Protein AF-A0AA88R8J6-F1 (afdb_monomer_lite)

InterPro domains:
  IPR000184 Bacterial surface antigen (D15) [PF01103] (9-123)
  IPR039910 Surface antigen D15-like [PTHR12815] (1-122)

Radius of gyration: 19.32 Å; chains: 1; bounding box: 48×26×54 Å

pLDDT: mean 74.31, std 16.6, range [33.78, 93.19]

Sequence (141 aa):
MAFLHANITRDNTKFLNGALVGERDVFQVDQGLGIGTKFSFFNRHQRAITRFIPLLQVEEGAGKAAPPVLVLHGNYGGCVGDLPGYEAFTLGGPCSVRGYNMGEIGAARNKLELAAEIRVPVKSAFVSSKDYYISRGKSSF

Structure (mmCIF, N/CA/C/O backbone):
data_AF-A0AA88R8J6-F1
#
_entry.id   AF-A0AA88R8J6-F1
#
loop_
_atom_site.group_PDB
_atom_site.id
_atom_site.type_symbol
_atom_site.label_atom_id
_atom_site.label_alt_id
_atom_site.label_comp_id
_atom_site.label_asym_id
_atom_site.label_entity_id
_atom_site.label_seq_id
_atom_site.pdbx_PDB_ins_code
_atom_site.Cartn_x
_atom_site.Cartn_y
_atom_site.Cartn_z
_atom_site.occupancy
_atom_site.B_iso_or_equiv
_atom_site.auth_seq_id
_atom_site.auth_comp_id
_atom_site.auth_asym_id
_atom_site.auth_atom_id
_atom_site.pdbx_PDB_model_num
ATOM 1 N N . MET A 1 1 ? 26.266 -0.434 -12.721 1.00 61.16 1 MET A N 1
ATOM 2 C CA . MET A 1 1 ? 24.943 0.141 -12.411 1.00 61.16 1 MET A CA 1
ATOM 3 C C . MET A 1 1 ? 24.997 0.734 -11.015 1.00 61.16 1 MET A C 1
ATOM 5 O O . MET A 1 1 ? 25.325 0.006 -10.090 1.00 61.16 1 MET A O 1
ATOM 9 N N . ALA A 1 2 ? 24.774 2.041 -10.879 1.00 69.06 2 ALA A N 1
ATOM 10 C CA . ALA A 1 2 ? 24.648 2.698 -9.578 1.00 69.06 2 ALA A CA 1
ATOM 11 C C . ALA A 1 2 ? 23.158 2.910 -9.285 1.00 69.06 2 ALA A C 1
ATOM 13 O O . ALA A 1 2 ? 22.422 3.357 -10.171 1.00 69.06 2 ALA A O 1
ATOM 14 N N . PHE A 1 3 ? 22.732 2.563 -8.074 1.00 75.06 3 PHE A N 1
ATOM 15 C CA . PHE A 1 3 ? 21.361 2.721 -7.600 1.00 75.06 3 PHE A CA 1
ATOM 16 C C . PHE A 1 3 ? 21.361 3.626 -6.369 1.00 75.06 3 PHE A C 1
ATOM 18 O O . PHE A 1 3 ? 22.241 3.524 -5.516 1.00 75.06 3 PHE A O 1
ATOM 25 N N . LEU A 1 4 ? 20.381 4.518 -6.290 1.00 84.62 4 LEU A N 1
ATOM 26 C CA . LEU A 1 4 ? 20.079 5.285 -5.090 1.00 84.62 4 LEU A CA 1
ATOM 27 C C . LEU A 1 4 ? 18.725 4.827 -4.569 1.00 84.62 4 LEU A C 1
ATOM 29 O O . LEU A 1 4 ? 17.750 4.827 -5.313 1.00 84.62 4 LEU A O 1
ATOM 33 N N . HIS A 1 5 ? 18.685 4.454 -3.296 1.00 88.19 5 HIS A N 1
ATOM 34 C CA . HIS A 1 5 ? 17.465 4.094 -2.584 1.00 88.19 5 HIS A CA 1
ATOM 35 C C . HIS A 1 5 ? 17.272 5.071 -1.429 1.00 88.19 5 HIS A C 1
ATOM 37 O O . HIS A 1 5 ? 18.180 5.262 -0.617 1.00 88.19 5 HIS A O 1
ATOM 43 N N . ALA A 1 6 ? 16.090 5.670 -1.337 1.00 90.00 6 ALA A N 1
ATOM 44 C CA . ALA A 1 6 ? 15.694 6.516 -0.224 1.00 90.00 6 ALA A CA 1
ATOM 45 C C . ALA A 1 6 ? 14.312 6.096 0.280 1.00 90.00 6 ALA A C 1
ATOM 47 O O . ALA A 1 6 ? 13.372 5.951 -0.499 1.00 90.00 6 ALA A O 1
ATOM 48 N N . ASN A 1 7 ? 14.178 5.943 1.596 1.00 92.81 7 ASN A N 1
ATOM 49 C CA . ASN A 1 7 ? 12.918 5.621 2.256 1.00 92.81 7 ASN A CA 1
ATOM 50 C C . ASN A 1 7 ? 12.696 6.591 3.416 1.00 92.81 7 ASN A C 1
ATOM 52 O O . ASN A 1 7 ? 13.553 6.746 4.284 1.00 92.81 7 ASN A O 1
ATOM 56 N N . ILE A 1 8 ? 11.537 7.238 3.417 1.00 92.25 8 ILE A N 1
ATOM 57 C CA . ILE A 1 8 ? 11.070 8.112 4.482 1.00 92.25 8 ILE A CA 1
ATOM 58 C C . ILE A 1 8 ? 9.767 7.520 4.998 1.00 92.25 8 ILE A C 1
ATOM 60 O O . ILE A 1 8 ? 8.770 7.461 4.283 1.00 92.25 8 ILE A O 1
ATOM 64 N N . THR A 1 9 ? 9.772 7.101 6.258 1.00 93.19 9 THR A N 1
ATOM 65 C CA . THR A 1 9 ? 8.579 6.605 6.941 1.00 93.19 9 THR A CA 1
ATOM 66 C C . THR A 1 9 ? 8.250 7.536 8.096 1.00 93.19 9 THR A C 1
ATOM 68 O O . THR A 1 9 ? 9.074 7.753 8.982 1.00 93.19 9 THR A O 1
ATOM 71 N N . ARG A 1 10 ? 7.038 8.088 8.082 1.00 91.06 10 ARG A N 1
ATOM 72 C CA . ARG A 1 10 ? 6.474 8.884 9.166 1.00 91.06 10 ARG A CA 1
ATOM 73 C C . ARG A 1 10 ? 5.344 8.093 9.806 1.00 91.06 10 ARG A C 1
ATOM 75 O O . ARG A 1 10 ? 4.314 7.866 9.178 1.00 91.06 10 ARG A O 1
ATOM 82 N N . ASP A 1 11 ? 5.540 7.706 11.059 1.00 90.00 11 ASP A N 1
ATOM 83 C CA . ASP A 1 11 ? 4.541 7.001 11.856 1.00 90.00 11 ASP A CA 1
ATOM 84 C C . ASP A 1 11 ? 4.204 7.830 13.104 1.00 90.00 11 ASP A C 1
ATOM 86 O O . ASP A 1 11 ? 5.061 8.160 13.917 1.00 90.00 11 ASP A O 1
ATOM 90 N N . ASN A 1 12 ? 2.946 8.226 13.201 1.00 87.31 12 ASN A N 1
ATOM 91 C CA . ASN A 1 12 ? 2.298 8.924 14.303 1.00 87.31 12 ASN A CA 1
ATOM 92 C C . ASN A 1 12 ? 1.003 8.173 14.671 1.00 87.31 12 ASN A C 1
ATOM 94 O O . ASN A 1 12 ? -0.022 8.773 15.005 1.00 87.31 12 ASN A O 1
ATOM 98 N N . THR A 1 13 ? 1.016 6.845 14.538 1.00 85.38 13 THR A N 1
ATOM 99 C CA . THR A 1 13 ? -0.053 5.987 15.045 1.00 85.38 13 THR A CA 1
ATOM 100 C C . THR A 1 13 ? 0.055 5.836 16.562 1.00 85.38 13 THR A C 1
ATOM 102 O O . THR A 1 13 ? 1.138 5.788 17.144 1.00 85.38 13 THR A O 1
ATOM 105 N N . LYS A 1 14 ? -1.095 5.811 17.228 1.00 83.00 14 LYS A N 1
ATOM 106 C CA . LYS A 1 14 ? -1.258 5.658 18.671 1.00 83.00 14 LYS A CA 1
ATOM 107 C C . LYS A 1 14 ? -2.377 4.664 18.933 1.00 83.00 14 LYS A C 1
ATOM 109 O O . LYS A 1 14 ? -3.344 4.587 18.177 1.00 83.00 14 LYS A O 1
ATOM 114 N N . PHE A 1 15 ? -2.261 3.919 20.021 1.00 78.00 15 PHE A N 1
ATOM 115 C CA . PHE A 1 15 ? -3.326 3.035 20.472 1.00 78.00 15 PHE A CA 1
ATOM 116 C C . PHE A 1 15 ? -4.222 3.778 21.462 1.00 78.00 15 PHE A C 1
ATOM 118 O O . PHE A 1 15 ? -3.763 4.184 22.524 1.00 78.00 15 PHE A O 1
ATOM 125 N N . LEU A 1 16 ? -5.500 3.929 21.117 1.00 71.69 16 LEU A N 1
ATOM 126 C CA . LEU A 1 16 ? -6.535 4.505 21.973 1.00 71.69 16 LEU A CA 1
ATOM 127 C C . LEU A 1 16 ? -7.535 3.411 22.343 1.00 71.69 16 LEU A C 1
ATOM 129 O O . LEU A 1 16 ? -8.253 2.908 21.480 1.00 71.69 16 LEU A O 1
ATOM 133 N N . ASN A 1 17 ? -7.574 3.019 23.620 1.00 68.12 17 ASN A N 1
ATOM 134 C CA . ASN A 1 17 ? -8.498 2.001 24.145 1.00 68.12 17 ASN A CA 1
ATOM 135 C C . ASN A 1 17 ? -8.522 0.692 23.310 1.00 68.12 17 ASN A C 1
ATOM 137 O O . ASN A 1 17 ? -9.573 0.084 23.115 1.00 68.12 17 ASN A O 1
ATOM 141 N N . GLY A 1 18 ? -7.364 0.274 22.774 1.00 68.69 18 GLY A N 1
ATOM 142 C CA . GLY A 1 18 ? -7.210 -0.930 21.939 1.00 68.69 18 GLY A CA 1
ATOM 143 C C . GLY A 1 18 ? -7.456 -0.737 20.435 1.00 68.69 18 GLY A C 1
ATOM 144 O O . GLY A 1 18 ? -7.200 -1.658 19.662 1.00 68.69 18 GLY A O 1
ATOM 145 N N . ALA A 1 19 ? -7.892 0.446 19.995 1.00 73.69 19 ALA A N 1
ATOM 146 C CA . ALA A 1 19 ? -8.014 0.800 18.584 1.00 73.69 19 ALA A CA 1
ATOM 147 C C . ALA A 1 19 ? -6.794 1.605 18.111 1.00 73.69 19 ALA A C 1
ATOM 149 O O . ALA A 1 19 ? -6.301 2.483 18.820 1.00 73.69 19 ALA A O 1
ATOM 150 N N . LEU A 1 20 ? -6.306 1.319 16.904 1.00 80.06 20 LEU A N 1
ATOM 151 C CA . LEU A 1 20 ? -5.201 2.062 16.301 1.00 80.06 20 LEU A CA 1
ATOM 152 C C . LEU A 1 20 ? -5.747 3.339 15.652 1.00 80.06 20 LEU A C 1
ATOM 154 O O . LEU A 1 20 ? -6.653 3.274 14.825 1.00 80.06 20 LEU A O 1
ATOM 158 N N . VAL A 1 21 ? -5.208 4.486 16.052 1.00 83.44 21 VAL A N 1
ATOM 159 C CA . VAL A 1 21 ? -5.609 5.828 15.615 1.00 83.44 21 VAL A CA 1
ATOM 160 C C . VAL A 1 21 ? -4.374 6.596 15.166 1.00 83.44 21 VAL A C 1
ATOM 162 O O . VAL A 1 21 ? -3.277 6.360 15.657 1.00 83.44 21 VAL A O 1
ATOM 165 N N . GLY A 1 22 ? -4.536 7.533 14.238 1.00 86.75 22 GLY A N 1
ATOM 166 C CA . GLY A 1 22 ? -3.456 8.404 13.804 1.00 86.75 22 GLY A CA 1
ATOM 167 C C . GLY A 1 22 ? -2.921 8.031 12.436 1.00 86.75 22 GLY A C 1
ATOM 168 O O . GLY A 1 22 ? -3.681 7.788 11.493 1.00 86.75 22 GLY A O 1
ATOM 169 N N . GLU A 1 23 ? -1.603 8.139 12.284 1.00 89.81 23 GLU A N 1
ATOM 170 C CA . GLU A 1 23 ? -1.043 8.465 10.985 1.00 89.81 23 GLU A CA 1
ATOM 171 C C . GLU A 1 23 ? 0.183 7.687 10.553 1.00 89.81 23 GLU A C 1
ATOM 173 O O . GLU A 1 23 ? 1.201 7.782 11.206 1.00 89.81 23 GLU A O 1
ATOM 178 N N . ARG A 1 24 ? 0.124 7.004 9.398 1.00 91.75 24 ARG A N 1
ATOM 179 C CA . ARG A 1 24 ? 1.292 6.367 8.793 1.00 91.75 24 ARG A CA 1
ATOM 180 C C . ARG A 1 24 ? 1.451 6.718 7.317 1.00 91.75 24 ARG A C 1
ATOM 182 O O . ARG A 1 24 ? 0.643 6.302 6.491 1.00 91.75 24 ARG A O 1
ATOM 189 N N . ASP A 1 25 ? 2.540 7.404 7.001 1.00 92.12 25 ASP A N 1
ATOM 190 C CA . ASP A 1 25 ? 2.935 7.748 5.639 1.00 92.12 25 ASP A CA 1
ATOM 191 C C . ASP A 1 25 ? 4.303 7.134 5.334 1.00 92.12 25 ASP A C 1
ATOM 193 O O . ASP A 1 25 ? 5.243 7.235 6.121 1.00 92.12 25 ASP A O 1
ATOM 197 N N . VAL A 1 26 ? 4.428 6.493 4.180 1.00 92.38 26 VAL A N 1
ATOM 198 C CA . VAL A 1 26 ? 5.659 5.869 3.698 1.00 92.38 26 VAL A CA 1
ATOM 199 C C . VAL A 1 26 ? 5.932 6.396 2.302 1.00 92.38 26 VAL A C 1
ATOM 201 O O . VAL A 1 26 ? 5.084 6.300 1.416 1.00 92.38 26 VAL A O 1
ATOM 204 N N . PHE A 1 27 ? 7.12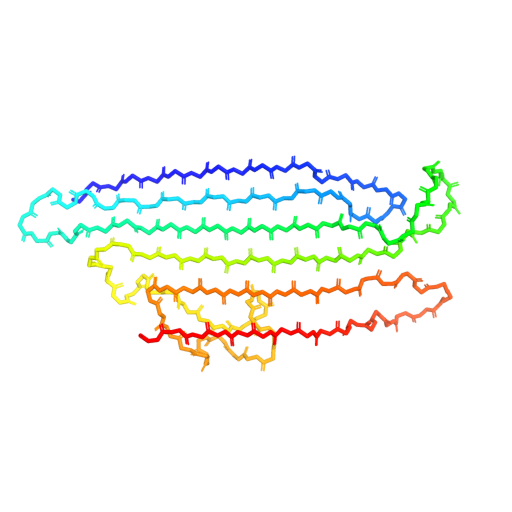2 6.940 2.095 1.00 92.19 27 PHE A N 1
ATOM 205 C CA . PHE A 1 27 ? 7.614 7.379 0.802 1.00 92.19 27 PHE A CA 1
ATOM 206 C C . PHE A 1 27 ? 8.912 6.655 0.477 1.00 92.19 27 PHE A C 1
ATOM 208 O O . PHE A 1 27 ? 9.840 6.643 1.278 1.00 92.19 27 PHE A O 1
ATOM 215 N N . GLN A 1 28 ? 8.980 6.061 -0.705 1.00 91.75 28 GLN A N 1
ATOM 216 C CA . GLN A 1 28 ? 10.144 5.345 -1.203 1.00 91.75 28 GLN A CA 1
ATOM 217 C C . GLN A 1 28 ? 10.492 5.880 -2.584 1.00 91.75 28 GLN A C 1
ATOM 219 O O . GLN A 1 28 ? 9.601 6.115 -3.401 1.00 91.75 28 GLN A O 1
ATOM 224 N N . VAL A 1 29 ? 11.778 6.088 -2.834 1.00 90.19 29 VAL A N 1
ATOM 225 C CA . VAL A 1 29 ? 12.309 6.501 -4.130 1.00 90.19 29 VAL A CA 1
ATOM 226 C C . VAL A 1 29 ? 13.512 5.637 -4.455 1.00 90.19 29 VAL A C 1
ATOM 228 O O . VAL A 1 29 ? 14.466 5.580 -3.683 1.00 90.19 29 VAL A O 1
ATOM 231 N N . ASP A 1 30 ? 13.462 5.028 -5.629 1.00 87.50 30 ASP A N 1
ATOM 232 C CA . ASP A 1 30 ? 14.516 4.232 -6.233 1.00 87.50 30 ASP A CA 1
ATOM 233 C C . ASP A 1 30 ? 14.949 4.909 -7.530 1.00 87.50 30 ASP A C 1
ATOM 235 O O . ASP A 1 30 ? 14.152 5.065 -8.457 1.00 87.50 30 ASP A O 1
ATOM 239 N N . GLN A 1 31 ? 16.207 5.331 -7.609 1.00 85.00 31 GLN A N 1
ATOM 240 C CA . GLN A 1 31 ? 16.774 5.952 -8.799 1.00 85.00 31 GLN A CA 1
ATOM 241 C C . GLN A 1 31 ? 17.907 5.099 -9.370 1.00 85.00 31 GLN A C 1
ATOM 243 O O . GLN A 1 31 ? 18.956 4.920 -8.748 1.00 85.00 31 GLN A O 1
ATOM 248 N N . GLY A 1 32 ? 17.720 4.628 -10.599 1.00 83.56 32 GLY A N 1
ATOM 249 C CA . GLY A 1 32 ? 18.783 4.086 -11.432 1.00 83.56 32 GLY A CA 1
ATOM 250 C C . GLY A 1 32 ? 19.508 5.221 -12.150 1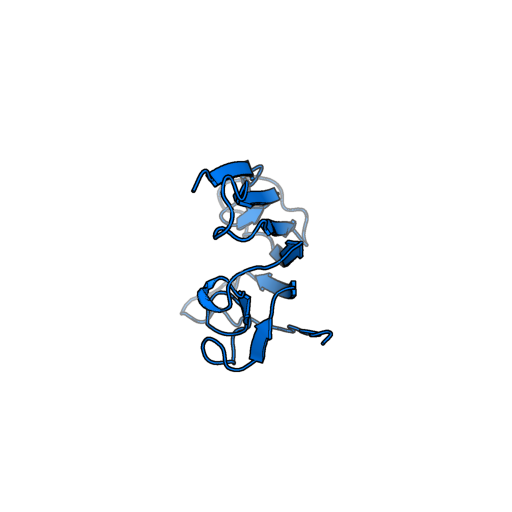.00 83.56 32 GLY A C 1
ATOM 251 O O . GLY A 1 32 ? 18.932 5.876 -13.013 1.00 83.56 32 GLY A O 1
ATOM 252 N N . LEU A 1 33 ? 20.782 5.453 -11.819 1.00 74.88 33 LEU A N 1
ATOM 253 C CA . LEU A 1 33 ? 21.583 6.552 -12.386 1.00 74.88 33 LEU A CA 1
ATOM 254 C C . LEU A 1 33 ? 22.108 6.287 -13.805 1.00 74.88 33 LEU A C 1
ATOM 256 O O . LEU A 1 33 ? 22.717 7.173 -14.392 1.00 74.88 33 LEU A O 1
ATOM 260 N N . GLY A 1 34 ? 21.909 5.086 -14.359 1.00 68.50 34 GLY A N 1
ATOM 261 C CA . GLY A 1 34 ? 22.222 4.806 -15.767 1.00 68.50 34 GLY A CA 1
ATOM 262 C C . GLY A 1 34 ? 23.680 5.072 -16.181 1.00 68.50 34 GLY A C 1
ATOM 263 O O . GLY A 1 34 ? 23.931 5.416 -17.329 1.00 68.50 34 GLY A O 1
ATOM 264 N N . ILE A 1 35 ? 24.658 4.960 -15.268 1.00 67.56 35 ILE A N 1
ATOM 265 C CA . ILE A 1 35 ? 26.073 5.228 -15.590 1.00 67.56 35 ILE A CA 1
ATOM 266 C C . ILE A 1 35 ? 26.602 4.122 -16.523 1.00 67.56 35 ILE A C 1
ATOM 268 O O . ILE A 1 35 ? 26.954 3.031 -16.064 1.00 67.56 35 ILE A O 1
ATOM 272 N N . GLY A 1 36 ? 26.627 4.407 -17.831 1.00 64.06 36 GLY A N 1
ATOM 273 C CA . GLY A 1 36 ? 27.091 3.532 -18.917 1.00 64.06 36 GLY A CA 1
ATOM 274 C C . GLY A 1 36 ? 26.049 3.344 -20.034 1.00 64.06 36 GLY A C 1
ATOM 275 O O . GLY A 1 36 ? 24.857 3.502 -19.817 1.00 64.06 36 GLY A O 1
ATOM 276 N N . THR A 1 37 ? 26.477 2.953 -21.239 1.00 62.66 37 THR A N 1
ATOM 277 C CA . THR A 1 37 ? 25.628 2.874 -22.454 1.00 62.66 37 THR A CA 1
ATOM 278 C C . THR A 1 37 ? 24.566 1.763 -22.459 1.00 62.66 37 THR A C 1
ATOM 280 O O . THR A 1 37 ? 23.777 1.684 -23.396 1.00 62.66 37 THR A O 1
ATOM 283 N N . LYS A 1 38 ? 24.537 0.891 -21.441 1.00 67.00 38 LYS A N 1
ATOM 284 C CA . LYS A 1 38 ? 23.629 -0.271 -21.354 1.00 67.00 38 LYS A CA 1
ATOM 285 C C . LYS A 1 38 ? 22.658 -0.236 -20.168 1.00 67.00 38 LYS A C 1
ATOM 287 O O . LYS A 1 38 ? 21.936 -1.207 -19.968 1.00 67.00 38 LYS A O 1
ATOM 292 N N . PHE A 1 39 ? 22.654 0.824 -19.360 1.00 67.44 39 PHE A N 1
ATOM 293 C CA . PHE A 1 39 ? 21.818 0.889 -18.160 1.00 67.44 39 PHE A CA 1
ATOM 294 C C . PHE A 1 39 ? 20.723 1.939 -18.322 1.00 67.44 39 PHE A C 1
ATOM 296 O O . PHE A 1 39 ? 21.018 3.118 -18.499 1.00 67.44 39 PHE A O 1
ATOM 303 N N . SER A 1 40 ? 19.465 1.511 -18.231 1.00 66.12 40 SER A N 1
ATOM 304 C CA . SER A 1 40 ? 18.320 2.415 -18.287 1.00 66.12 40 SER A CA 1
ATOM 305 C C . SER A 1 40 ? 18.302 3.350 -17.079 1.00 66.12 40 SER A C 1
ATOM 307 O O . SER A 1 40 ? 18.468 2.916 -15.936 1.00 66.12 40 SER A O 1
ATOM 309 N N . PHE A 1 41 ? 18.090 4.638 -17.339 1.00 78.81 41 PHE A N 1
ATOM 310 C CA . PHE A 1 41 ? 17.798 5.622 -16.305 1.00 78.81 41 PHE A CA 1
ATOM 311 C C . PHE A 1 41 ? 16.321 5.509 -15.925 1.00 78.81 41 PHE A C 1
ATOM 313 O O . PHE A 1 41 ? 15.439 5.640 -16.779 1.00 78.81 41 PHE A O 1
ATOM 320 N N . PHE A 1 42 ? 16.050 5.269 -14.646 1.00 81.88 42 PHE A N 1
ATOM 321 C CA . PHE A 1 42 ? 14.689 5.211 -14.127 1.00 81.88 42 PHE A CA 1
ATOM 322 C C . PHE A 1 42 ? 14.612 5.838 -12.738 1.00 81.88 42 PHE A C 1
ATOM 324 O O . PHE A 1 42 ? 15.568 5.807 -11.965 1.00 81.88 42 PHE A O 1
ATOM 331 N N . ASN A 1 43 ? 13.457 6.411 -12.420 1.00 85.38 43 ASN A N 1
ATOM 332 C CA . ASN A 1 43 ? 13.102 6.875 -11.091 1.00 85.38 43 ASN A CA 1
ATOM 333 C C . ASN A 1 43 ? 11.736 6.298 -10.727 1.00 85.38 43 ASN A C 1
ATOM 335 O O . ASN A 1 43 ? 10.700 6.745 -11.228 1.00 85.38 43 ASN A O 1
ATOM 339 N N . ARG A 1 44 ? 11.748 5.288 -9.866 1.00 86.75 44 ARG A N 1
ATOM 340 C CA . ARG A 1 44 ? 10.557 4.667 -9.308 1.00 86.75 44 ARG A CA 1
ATOM 341 C C . ARG A 1 44 ? 10.268 5.326 -7.969 1.00 86.75 44 ARG A C 1
ATOM 343 O O . ARG A 1 44 ? 11.126 5.388 -7.100 1.00 86.75 44 ARG A O 1
ATOM 350 N N . HIS A 1 45 ? 9.049 5.811 -7.789 1.00 90.25 45 HIS A N 1
ATOM 351 C CA . HIS A 1 45 ? 8.617 6.431 -6.544 1.00 90.25 45 HIS A CA 1
ATOM 352 C C . HIS A 1 45 ? 7.327 5.777 -6.058 1.00 90.25 45 HIS A C 1
ATOM 354 O O . HIS A 1 45 ? 6.387 5.582 -6.823 1.00 90.25 45 HIS A O 1
ATOM 360 N N . GLN A 1 46 ? 7.270 5.436 -4.776 1.00 90.25 46 GLN A N 1
ATOM 361 C CA . GLN A 1 46 ? 6.112 4.821 -4.135 1.00 90.25 46 GLN A CA 1
ATOM 362 C C . GLN A 1 46 ? 5.709 5.628 -2.908 1.00 90.25 46 GLN A C 1
ATOM 364 O O . GLN A 1 46 ? 6.549 6.018 -2.104 1.00 90.25 46 GLN A O 1
ATOM 369 N N . ARG A 1 47 ? 4.413 5.887 -2.762 1.00 91.81 47 ARG A N 1
ATOM 370 C CA . ARG A 1 47 ? 3.797 6.594 -1.640 1.00 91.81 47 ARG A CA 1
ATOM 371 C C . ARG A 1 47 ? 2.650 5.759 -1.102 1.00 91.81 47 ARG A C 1
ATOM 373 O O . ARG A 1 47 ? 1.674 5.553 -1.812 1.00 91.81 47 ARG A O 1
ATOM 380 N N . ALA A 1 48 ? 2.745 5.333 0.149 1.00 91.25 48 ALA A N 1
ATOM 381 C CA . ALA A 1 48 ? 1.655 4.693 0.870 1.00 91.25 48 ALA A CA 1
ATOM 382 C C . ALA A 1 48 ? 1.226 5.589 2.036 1.00 91.25 48 ALA A C 1
ATOM 384 O O . ALA A 1 48 ? 2.039 5.942 2.884 1.00 91.25 48 ALA A O 1
ATOM 385 N N . ILE A 1 49 ? -0.043 5.973 2.061 1.00 90.31 49 ILE A N 1
ATOM 386 C CA . ILE A 1 49 ? -0.648 6.860 3.055 1.00 90.31 49 ILE A CA 1
ATOM 387 C C . ILE A 1 49 ? -1.766 6.080 3.731 1.00 90.31 49 ILE A C 1
ATOM 389 O O . ILE A 1 49 ? -2.679 5.598 3.065 1.00 90.31 49 ILE A O 1
ATOM 393 N N . THR A 1 50 ? -1.704 5.961 5.054 1.00 90.94 50 THR A N 1
ATOM 394 C CA . THR A 1 50 ? -2.713 5.268 5.859 1.00 90.94 50 THR A CA 1
ATOM 395 C C . THR A 1 50 ? -3.194 6.173 6.983 1.00 90.94 50 THR A C 1
ATOM 397 O O . THR A 1 50 ? -2.435 6.494 7.902 1.00 90.94 50 THR A O 1
ATOM 400 N N . ARG A 1 51 ? -4.468 6.569 6.925 1.00 89.00 51 ARG A N 1
ATOM 401 C CA . ARG A 1 51 ? -5.136 7.342 7.976 1.00 89.00 51 ARG A CA 1
ATOM 402 C C . ARG A 1 51 ? -6.063 6.462 8.791 1.00 89.00 51 ARG A C 1
ATOM 404 O O . ARG A 1 51 ? -6.897 5.756 8.232 1.00 89.00 51 ARG A O 1
ATOM 411 N N . PHE A 1 52 ? -5.960 6.573 10.108 1.00 87.69 52 PHE A N 1
ATOM 412 C CA . PHE A 1 52 ? -6.856 5.931 11.059 1.00 87.69 52 PHE A CA 1
ATOM 413 C C . PHE A 1 52 ? -7.655 7.012 11.782 1.00 87.69 52 PHE A C 1
ATOM 415 O O . PHE A 1 52 ? -7.150 7.662 12.702 1.00 87.69 52 PHE A O 1
ATOM 422 N N . ILE A 1 53 ? -8.888 7.229 11.330 1.00 83.50 53 ILE A N 1
ATOM 423 C CA . ILE A 1 53 ? -9.768 8.295 11.808 1.00 83.50 53 ILE A CA 1
ATOM 424 C C . ILE A 1 53 ? -10.793 7.682 12.772 1.00 83.50 53 ILE A C 1
ATOM 426 O O . ILE A 1 53 ? -11.596 6.845 12.350 1.00 83.50 53 ILE A O 1
ATOM 430 N N . PRO A 1 54 ? -10.804 8.066 14.058 1.00 80.00 54 PRO A N 1
ATOM 431 C CA . PRO A 1 54 ? -11.837 7.629 14.984 1.00 80.00 54 PRO A CA 1
ATOM 432 C C . PRO A 1 54 ? -13.148 8.352 14.649 1.00 80.00 54 PRO A C 1
ATOM 434 O O . PRO A 1 54 ? -13.182 9.578 14.572 1.00 80.00 54 PRO A O 1
ATOM 437 N N . LEU A 1 55 ? -14.229 7.599 14.437 1.00 72.94 55 LEU A N 1
ATOM 438 C CA . LEU A 1 55 ? -15.545 8.169 14.108 1.00 72.94 55 LEU A CA 1
ATOM 439 C C . LEU A 1 55 ? -16.295 8.672 15.348 1.00 72.94 55 LEU A C 1
ATOM 441 O O . LEU A 1 55 ? -17.171 9.525 15.236 1.00 72.94 55 LEU A O 1
ATOM 445 N N . LEU A 1 56 ? -15.957 8.146 16.528 1.00 68.88 56 LEU A N 1
ATOM 446 C CA . LEU A 1 56 ? -16.490 8.601 17.809 1.00 68.88 56 LEU A CA 1
ATOM 447 C C . LEU A 1 56 ? -15.347 9.086 18.693 1.00 68.88 56 LEU A C 1
ATOM 449 O O . LEU A 1 56 ? -14.335 8.401 18.858 1.00 68.88 56 LEU A O 1
ATOM 453 N N . GLN A 1 57 ? -15.542 10.261 19.286 1.00 58.84 57 GLN A N 1
ATOM 454 C CA . GLN A 1 57 ? -14.649 10.818 20.290 1.00 58.84 57 GLN A CA 1
ATOM 455 C C . GLN A 1 57 ? -14.894 10.058 21.598 1.00 58.84 57 GLN A C 1
ATO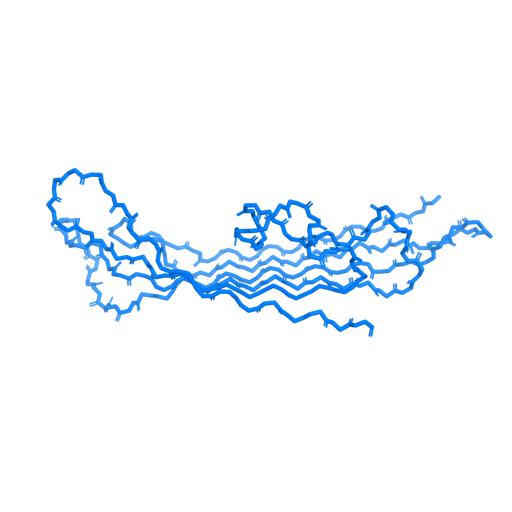M 457 O O . GLN A 1 57 ? -15.897 10.264 22.277 1.00 58.84 57 GLN A O 1
ATOM 462 N N . VAL A 1 58 ? -14.020 9.102 21.906 1.00 59.94 58 VAL A N 1
ATOM 463 C CA . VAL A 1 58 ? -14.081 8.311 23.139 1.00 59.94 58 VAL A CA 1
ATOM 464 C C . VAL A 1 58 ? -12.970 8.795 24.057 1.00 59.94 58 VAL A C 1
ATOM 466 O O . VAL A 1 58 ? -11.829 8.944 23.629 1.00 59.94 58 VAL A O 1
ATOM 469 N N . GLU A 1 59 ? -13.301 9.049 25.319 1.00 57.28 59 GLU A N 1
ATOM 470 C CA . GLU A 1 59 ? -12.309 9.400 26.333 1.00 57.28 59 GLU A CA 1
ATOM 471 C C . GLU A 1 59 ? -11.342 8.233 26.588 1.00 57.28 59 GLU A C 1
ATOM 473 O O . GLU A 1 59 ? -11.757 7.073 26.700 1.00 57.28 59 GLU A O 1
ATOM 478 N N . GLU A 1 60 ? -10.053 8.542 26.722 1.00 54.81 60 GLU A N 1
ATOM 479 C CA . GLU A 1 60 ? -9.033 7.581 27.148 1.00 54.81 60 GLU A CA 1
ATOM 480 C C . GLU A 1 60 ? -9.376 7.051 28.550 1.00 54.81 60 GLU A C 1
ATOM 482 O O . GLU A 1 60 ? -9.644 7.818 29.477 1.00 54.81 60 GLU A O 1
ATOM 487 N N . GLY A 1 61 ? -9.435 5.727 28.715 1.00 49.22 61 GLY A N 1
ATOM 488 C CA . GLY A 1 61 ? -9.740 5.130 30.013 1.00 49.22 61 GLY A CA 1
ATOM 489 C C . GLY A 1 61 ? -9.834 3.608 29.983 1.00 49.22 61 GLY A C 1
ATOM 490 O O . GLY A 1 61 ? -10.502 3.027 29.125 1.00 49.22 61 GLY A O 1
ATOM 491 N N . ALA A 1 62 ? -9.193 2.958 30.958 1.00 41.22 62 ALA A N 1
ATOM 492 C CA . ALA A 1 62 ? -9.263 1.512 31.146 1.00 41.22 62 ALA A CA 1
ATOM 493 C C . ALA A 1 62 ? -10.728 1.064 31.328 1.00 41.22 62 ALA A C 1
ATOM 495 O O . ALA A 1 62 ? -11.406 1.502 32.254 1.00 41.22 62 ALA A O 1
ATOM 496 N N . GLY A 1 63 ? -11.224 0.211 30.423 1.00 54.53 63 GLY A N 1
ATOM 497 C CA . GLY A 1 63 ? -12.583 -0.350 30.472 1.00 54.53 63 GLY A CA 1
ATOM 498 C C . GLY A 1 63 ? -13.630 0.321 29.570 1.00 54.53 63 GLY A C 1
ATOM 499 O O . GLY A 1 63 ? -14.768 -0.149 29.524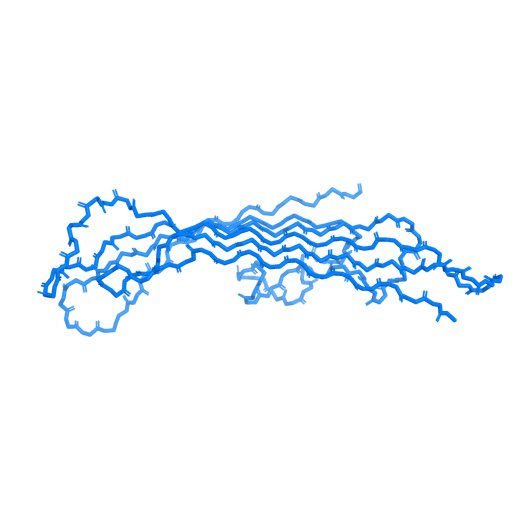 1.00 54.53 63 GLY A O 1
ATOM 500 N N . LYS A 1 64 ? -13.284 1.379 28.820 1.00 60.19 64 LYS A N 1
ATOM 501 C CA . LYS A 1 64 ? -14.189 1.988 27.825 1.00 60.19 64 LYS A CA 1
ATOM 502 C C . LYS A 1 64 ? -14.165 1.209 26.502 1.00 60.19 64 LYS A C 1
ATOM 504 O O . LYS A 1 64 ? -13.171 0.584 26.145 1.00 60.19 64 LYS A O 1
ATOM 509 N N . ALA A 1 65 ? -15.290 1.219 25.784 1.00 62.03 65 ALA A N 1
ATOM 510 C CA . ALA A 1 65 ? -15.402 0.539 24.494 1.00 62.03 65 ALA A CA 1
ATOM 511 C C . ALA A 1 65 ? -14.419 1.142 23.480 1.00 62.03 65 ALA A C 1
ATOM 513 O O . ALA A 1 65 ? -14.274 2.364 23.429 1.00 62.03 65 ALA A O 1
ATOM 514 N N . ALA A 1 66 ? -13.781 0.298 22.665 1.00 66.31 66 ALA A N 1
ATOM 515 C CA . ALA A 1 66 ? -12.971 0.775 21.552 1.00 66.31 66 ALA A CA 1
ATOM 516 C C . ALA A 1 66 ? -13.826 1.686 20.644 1.00 66.31 66 ALA A C 1
ATOM 518 O O . ALA A 1 66 ? -15.002 1.382 20.416 1.00 66.31 66 ALA A O 1
ATOM 519 N N . PRO A 1 67 ? -13.293 2.811 20.143 1.00 69.06 67 PRO A N 1
ATOM 520 C CA . PRO A 1 67 ? -14.003 3.617 19.162 1.00 69.06 67 PRO A CA 1
ATOM 521 C C . PRO A 1 67 ? -14.086 2.871 17.818 1.00 69.06 67 PRO A C 1
ATOM 523 O O . PRO A 1 67 ? -13.139 2.174 17.447 1.00 69.06 67 PRO A O 1
ATOM 526 N N . PRO A 1 68 ? -15.178 3.024 17.049 1.00 76.62 68 PRO A N 1
ATOM 527 C CA . PRO A 1 68 ? -15.178 2.662 15.639 1.00 76.62 68 PRO A CA 1
ATOM 528 C C . PRO A 1 68 ? -14.148 3.510 14.881 1.00 76.62 68 PRO A C 1
ATOM 530 O O . PRO A 1 68 ? -14.110 4.735 15.030 1.00 76.62 68 PRO A O 1
ATOM 533 N N . VAL A 1 69 ? -13.316 2.857 14.069 1.00 81.88 69 VAL A N 1
ATOM 534 C CA . VAL A 1 69 ? -12.227 3.496 13.315 1.00 81.88 69 VAL A CA 1
ATOM 535 C C . VAL A 1 69 ? -12.462 3.333 11.822 1.00 81.88 69 VAL A C 1
ATOM 537 O O . VAL A 1 69 ? -12.636 2.221 11.327 1.00 81.88 69 VAL A O 1
ATOM 540 N N . LEU A 1 70 ? -12.418 4.446 11.099 1.00 84.56 70 LEU A N 1
ATOM 541 C CA . LEU A 1 70 ? -12.323 4.474 9.649 1.00 84.56 70 LEU A CA 1
ATOM 542 C C . LEU A 1 70 ? -10.843 4.426 9.253 1.00 84.56 70 LEU A C 1
ATOM 544 O O . LEU A 1 70 ? -10.066 5.316 9.601 1.00 84.56 70 LEU A O 1
ATOM 548 N N . VAL A 1 71 ? -10.457 3.386 8.524 1.00 87.62 71 VAL A N 1
ATOM 549 C CA . VAL A 1 71 ? -9.121 3.210 7.960 1.00 87.62 71 VAL A CA 1
ATOM 550 C C . VAL A 1 71 ? -9.165 3.595 6.494 1.00 87.62 71 VAL A C 1
ATOM 552 O O . VAL A 1 71 ? -9.819 2.939 5.691 1.00 87.62 71 VAL A O 1
ATOM 555 N N . LEU A 1 72 ? -8.462 4.658 6.132 1.00 88.38 72 LEU A N 1
ATOM 556 C CA . LEU A 1 72 ? -8.272 5.055 4.745 1.00 88.38 72 LEU A CA 1
ATOM 557 C C . LEU A 1 72 ? -6.849 4.705 4.339 1.00 88.38 72 LEU A C 1
ATOM 559 O O . LEU A 1 72 ? -5.898 5.128 4.991 1.00 88.38 72 LEU A O 1
ATOM 563 N N . HIS A 1 73 ? -6.704 3.952 3.260 1.00 90.75 73 HIS A N 1
ATOM 564 C CA . HIS A 1 73 ? -5.421 3.556 2.706 1.00 90.75 73 HIS A CA 1
ATOM 565 C C . HIS A 1 73 ? -5.335 4.000 1.247 1.00 90.75 73 HIS A C 1
ATOM 567 O O . HIS A 1 73 ? -6.199 3.683 0.430 1.00 90.75 73 HIS A O 1
ATOM 573 N N . GLY A 1 74 ? -4.281 4.733 0.916 1.00 90.62 74 GLY A N 1
ATOM 574 C CA . GLY A 1 74 ? -3.943 5.119 -0.444 1.00 90.62 74 GLY A CA 1
ATOM 575 C C . GLY A 1 74 ? -2.529 4.674 -0.771 1.00 90.62 74 GLY A C 1
ATOM 576 O O . GLY A 1 74 ? -1.594 5.026 -0.058 1.00 90.62 74 GLY A O 1
ATOM 577 N N . ASN A 1 75 ? -2.361 3.921 -1.851 1.00 90.88 75 ASN A N 1
ATOM 578 C CA . ASN A 1 75 ? -1.063 3.479 -2.341 1.00 90.88 75 ASN A CA 1
ATOM 579 C C . ASN A 1 75 ? -0.886 3.937 -3.784 1.00 90.88 75 ASN A C 1
ATOM 581 O O . ASN A 1 75 ? -1.606 3.526 -4.691 1.00 90.88 75 ASN A O 1
ATOM 585 N N . TYR A 1 76 ? 0.084 4.810 -3.984 1.00 89.62 76 TYR A N 1
ATOM 586 C CA . TYR A 1 76 ? 0.455 5.359 -5.269 1.00 89.62 76 TYR A CA 1
ATOM 587 C C . TYR A 1 76 ? 1.875 4.915 -5.602 1.00 89.62 76 TYR A C 1
ATOM 589 O O . TYR A 1 76 ? 2.774 4.972 -4.768 1.00 89.62 76 TYR A O 1
ATOM 597 N N . GLY A 1 77 ? 2.091 4.471 -6.829 1.00 89.44 77 GLY A N 1
ATOM 598 C CA . GLY A 1 77 ? 3.410 4.120 -7.336 1.00 89.44 77 GLY A CA 1
ATOM 599 C C . GLY A 1 77 ? 3.542 4.648 -8.745 1.00 89.44 77 GLY A C 1
ATOM 600 O O . GLY A 1 77 ? 2.636 4.460 -9.545 1.00 89.44 77 GLY A O 1
ATOM 601 N N . GLY A 1 78 ? 4.643 5.309 -9.054 1.00 88.12 78 GLY A N 1
ATOM 602 C CA . GLY A 1 78 ? 4.911 5.809 -10.390 1.00 88.12 78 GLY A CA 1
ATOM 603 C C . GLY A 1 78 ? 6.339 5.520 -10.793 1.00 88.12 78 GLY A C 1
ATOM 604 O O . GLY A 1 78 ? 7.218 5.335 -9.946 1.00 88.12 78 GLY A O 1
ATOM 605 N N . CYS A 1 79 ? 6.571 5.495 -12.097 1.00 84.12 79 CYS A N 1
ATOM 606 C CA . CYS A 1 79 ? 7.917 5.442 -12.623 1.00 84.12 79 CYS A CA 1
ATOM 607 C C . CYS A 1 79 ? 8.119 6.444 -13.748 1.00 84.12 79 CYS A C 1
ATOM 609 O O . CYS A 1 79 ? 7.323 6.535 -14.680 1.00 84.12 79 CYS A O 1
ATOM 611 N N . VAL A 1 80 ? 9.233 7.160 -13.661 1.00 81.62 80 VAL A N 1
ATOM 612 C CA . VAL A 1 80 ? 9.711 8.085 -14.681 1.00 81.62 80 VAL A CA 1
ATOM 613 C C . VAL A 1 80 ? 10.949 7.473 -15.333 1.00 81.62 80 VAL A C 1
ATOM 615 O O . VAL A 1 80 ? 11.894 7.115 -14.635 1.00 81.62 80 VAL A O 1
ATOM 618 N N . GLY A 1 81 ? 10.947 7.345 -16.660 1.00 78.44 81 GLY A N 1
ATOM 619 C CA . GLY A 1 81 ? 12.040 6.744 -17.433 1.00 78.44 81 GLY A CA 1
ATOM 620 C C . GLY A 1 81 ? 11.767 5.307 -17.878 1.00 78.44 81 GLY A C 1
ATOM 621 O O . GLY A 1 81 ? 10.630 4.825 -17.837 1.00 78.44 81 GLY A O 1
ATOM 622 N N . ASP A 1 82 ? 12.824 4.622 -18.308 1.00 73.94 82 ASP A N 1
ATOM 623 C CA . ASP A 1 82 ? 12.736 3.278 -18.882 1.00 73.94 82 ASP A CA 1
ATOM 624 C C . ASP A 1 82 ? 12.863 2.210 -17.804 1.00 73.94 82 ASP A C 1
ATOM 626 O O . ASP A 1 82 ? 13.873 1.513 -17.681 1.00 73.94 82 ASP A O 1
ATOM 630 N N . LEU A 1 83 ? 11.793 2.088 -17.015 1.00 73.38 83 LEU A N 1
ATOM 631 C CA . LEU A 1 83 ? 11.666 1.002 -16.056 1.00 73.38 83 LEU A CA 1
ATOM 632 C C . LEU A 1 83 ? 11.611 -0.341 -16.793 1.00 73.38 83 LEU A C 1
ATOM 634 O O . LEU A 1 83 ? 10.745 -0.525 -17.665 1.00 73.38 83 LEU A O 1
ATOM 638 N N . PRO A 1 84 ? 12.467 -1.300 -16.424 1.00 73.19 84 PRO A N 1
ATOM 639 C CA . PRO A 1 84 ? 12.365 -2.658 -16.922 1.00 73.19 84 PRO A CA 1
ATOM 640 C C . PRO A 1 84 ? 11.023 -3.294 -16.536 1.00 73.19 84 PRO A C 1
ATOM 642 O O . PRO A 1 84 ? 10.506 -3.070 -15.443 1.00 73.19 84 PRO A O 1
ATOM 645 N N . GLY A 1 85 ? 10.459 -4.134 -17.410 1.00 70.50 85 GLY A N 1
ATOM 646 C CA . GLY A 1 85 ? 9.143 -4.752 -17.182 1.00 70.50 85 GLY A CA 1
ATOM 647 C C . GLY A 1 85 ? 9.051 -5.609 -15.912 1.00 70.50 85 GLY A C 1
ATOM 648 O O . GLY A 1 85 ? 7.972 -5.739 -15.345 1.00 70.50 85 GLY A O 1
ATOM 649 N N . TYR A 1 86 ? 10.177 -6.135 -15.420 1.00 74.38 86 TYR A N 1
ATOM 650 C CA . TYR A 1 86 ? 10.244 -6.896 -14.168 1.00 74.38 86 TYR A CA 1
ATOM 651 C C . TYR A 1 86 ? 10.106 -6.025 -12.906 1.00 74.38 86 TYR A C 1
ATOM 653 O O . TYR A 1 86 ? 9.836 -6.553 -11.832 1.00 74.38 86 TYR A O 1
ATOM 661 N N . GLU A 1 87 ? 10.266 -4.703 -13.018 1.00 73.94 87 GLU A N 1
ATOM 662 C CA . GLU A 1 87 ? 10.036 -3.751 -11.923 1.00 73.94 87 GLU A CA 1
ATOM 663 C C . GLU A 1 87 ? 8.649 -3.095 -11.985 1.00 73.94 87 GLU A C 1
ATOM 665 O O . GLU A 1 87 ? 8.329 -2.262 -11.132 1.00 73.94 87 GLU A O 1
ATOM 670 N N . ALA A 1 88 ? 7.810 -3.469 -12.959 1.00 79.38 88 ALA A N 1
ATOM 671 C CA . ALA A 1 88 ? 6.455 -2.948 -13.081 1.00 79.38 88 ALA A CA 1
ATOM 672 C C . ALA A 1 88 ? 5.608 -3.266 -11.839 1.00 79.38 88 ALA A C 1
ATOM 674 O O . ALA A 1 88 ? 5.758 -4.302 -11.187 1.00 79.38 88 ALA A O 1
ATOM 675 N N . PHE A 1 89 ? 4.677 -2.371 -11.519 1.00 83.12 89 PHE A N 1
ATOM 676 C CA . PHE A 1 89 ? 3.773 -2.569 -10.401 1.00 83.12 89 PHE A CA 1
ATOM 677 C C . PHE A 1 89 ? 2.655 -3.519 -10.795 1.00 83.12 89 PHE A C 1
ATOM 679 O O . PHE A 1 89 ? 1.823 -3.183 -11.635 1.00 83.12 89 PHE A O 1
ATOM 686 N N . THR A 1 90 ? 2.611 -4.683 -10.157 1.00 83.56 90 THR A N 1
ATOM 687 C CA . THR A 1 90 ? 1.477 -5.596 -10.257 1.00 83.56 90 THR A CA 1
ATOM 688 C C . THR A 1 90 ? 0.343 -5.122 -9.353 1.00 83.56 90 THR A C 1
ATOM 690 O O . THR A 1 90 ? 0.557 -4.741 -8.199 1.00 83.56 90 THR A O 1
ATOM 693 N N . LEU A 1 91 ? -0.869 -5.112 -9.904 1.00 82.94 91 LEU A N 1
ATOM 694 C CA . LEU A 1 91 ? -2.101 -4.768 -9.204 1.00 82.94 91 LEU A CA 1
ATOM 695 C C . LEU A 1 91 ? -2.900 -6.040 -8.901 1.00 82.94 91 LEU A C 1
ATOM 697 O O . LEU A 1 91 ? -3.037 -6.915 -9.758 1.00 82.94 91 LEU A O 1
ATOM 701 N N . GLY A 1 92 ? -3.461 -6.115 -7.694 1.00 75.88 92 GLY A N 1
ATOM 702 C CA . GLY A 1 92 ? -4.258 -7.253 -7.234 1.00 75.88 92 GLY A CA 1
ATOM 703 C C . GLY A 1 92 ? -3.559 -8.077 -6.155 1.00 75.88 92 GLY A C 1
ATOM 704 O O . GLY A 1 92 ? -2.333 -8.075 -6.038 1.00 75.88 92 GLY A O 1
ATOM 705 N N . GLY A 1 93 ? -4.364 -8.757 -5.339 1.00 80.31 93 GLY A N 1
ATOM 706 C CA . GLY A 1 93 ? -3.920 -9.600 -4.236 1.00 80.31 93 GLY A CA 1
ATOM 707 C C . GLY A 1 93 ? -4.322 -9.097 -2.845 1.00 80.31 93 GLY A C 1
ATOM 708 O O . GLY A 1 93 ? -4.862 -7.999 -2.693 1.00 80.31 93 GLY A O 1
ATOM 709 N N . PRO A 1 94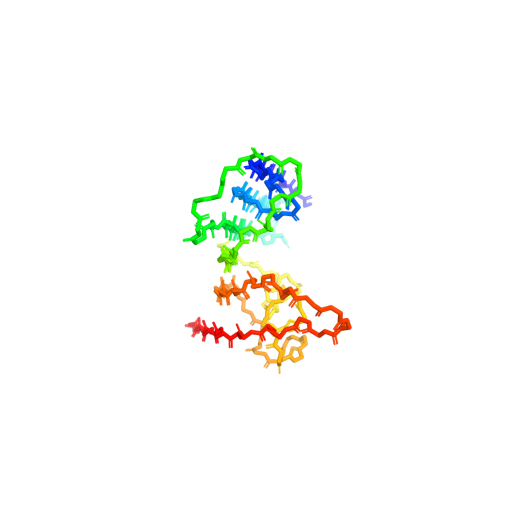 ? -4.037 -9.884 -1.789 1.00 74.75 94 PRO A N 1
ATOM 710 C CA . PRO A 1 94 ? -4.527 -9.622 -0.431 1.00 74.75 94 PRO A CA 1
ATOM 711 C C . PRO A 1 94 ? -4.069 -8.285 0.168 1.00 74.75 94 PRO A C 1
ATOM 713 O O . PRO A 1 94 ? -4.792 -7.700 0.973 1.00 74.75 94 PRO A O 1
ATOM 716 N N . CYS A 1 95 ? -2.888 -7.809 -0.240 1.00 70.50 95 CYS A N 1
ATOM 717 C CA . CYS A 1 95 ? -2.254 -6.578 0.247 1.00 70.50 95 CYS A CA 1
ATOM 718 C C . CYS A 1 95 ? -2.400 -5.383 -0.719 1.00 70.50 95 CYS A C 1
ATOM 720 O O . CYS A 1 95 ? -1.759 -4.356 -0.517 1.00 70.50 95 CYS A O 1
ATOM 722 N N . SER A 1 96 ? -3.190 -5.534 -1.784 1.00 78.94 96 SER A N 1
ATOM 723 C CA . SER A 1 96 ? -3.469 -4.513 -2.802 1.00 78.94 96 SER A CA 1
ATOM 724 C C . SER A 1 96 ? -4.992 -4.390 -2.918 1.00 78.94 96 SER A C 1
ATOM 726 O O . SER A 1 96 ? -5.648 -3.877 -2.010 1.00 78.94 96 SER A O 1
ATOM 728 N N . VAL A 1 97 ? -5.585 -4.928 -3.982 1.00 77.69 97 VAL A N 1
ATOM 729 C CA . VAL A 1 97 ? -7.032 -5.008 -4.169 1.00 77.69 97 VAL A CA 1
ATOM 730 C C . VAL A 1 97 ? -7.502 -6.411 -3.798 1.00 77.69 97 VAL A C 1
ATOM 732 O O . VAL A 1 97 ? -7.385 -7.358 -4.579 1.00 77.69 97 VAL A O 1
ATOM 735 N N . ARG A 1 98 ? -8.056 -6.540 -2.588 1.00 81.50 98 ARG A N 1
ATOM 736 C CA . ARG A 1 98 ? -8.682 -7.785 -2.132 1.00 81.50 98 ARG A CA 1
ATOM 737 C C . ARG A 1 98 ? -9.843 -8.155 -3.064 1.00 81.50 98 ARG A C 1
ATOM 739 O O . ARG A 1 98 ? -10.611 -7.287 -3.467 1.00 81.50 98 ARG A O 1
ATOM 746 N N . GLY A 1 99 ? -9.966 -9.442 -3.382 1.00 80.50 99 GLY A N 1
ATOM 747 C CA . GLY A 1 99 ? -10.960 -9.962 -4.330 1.00 80.50 99 GLY A CA 1
ATOM 748 C C . GLY A 1 99 ? -10.405 -10.240 -5.728 1.00 80.50 99 GLY A C 1
ATOM 749 O O . GLY A 1 99 ? -11.061 -10.937 -6.489 1.00 80.50 99 GLY A O 1
ATOM 750 N N . TYR A 1 100 ? -9.188 -9.775 -6.024 1.00 82.12 100 TYR A N 1
ATOM 751 C CA . TYR A 1 100 ? -8.440 -10.127 -7.231 1.00 82.12 100 TYR A CA 1
ATOM 752 C C . TYR A 1 100 ? -7.192 -10.922 -6.860 1.00 82.12 100 TYR A C 1
ATOM 754 O O . TYR A 1 100 ? -6.574 -10.678 -5.817 1.00 82.12 100 TYR A O 1
ATOM 762 N N . ASN A 1 101 ? -6.799 -11.850 -7.724 1.00 83.94 101 ASN A N 1
ATOM 763 C CA . ASN A 1 101 ? -5.522 -12.532 -7.619 1.00 83.94 101 ASN A CA 1
ATOM 764 C C . ASN A 1 101 ? -4.362 -11.563 -7.882 1.00 83.94 101 ASN A C 1
ATOM 766 O O . ASN A 1 101 ? -4.519 -10.475 -8.445 1.00 83.94 101 ASN A O 1
ATOM 770 N N . MET A 1 102 ? -3.168 -11.968 -7.456 1.00 80.12 102 MET A N 1
ATOM 771 C CA . MET A 1 102 ? -1.940 -11.212 -7.697 1.00 80.12 102 MET A CA 1
ATOM 772 C C . MET A 1 102 ? -1.749 -10.970 -9.199 1.00 80.12 102 MET A C 1
ATOM 774 O O . MET A 1 102 ? -1.637 -11.922 -9.967 1.00 80.12 102 MET A O 1
ATOM 778 N N . GLY A 1 103 ? -1.689 -9.704 -9.614 1.00 78.12 103 GLY A N 1
ATOM 779 C CA . GLY A 1 103 ? -1.464 -9.332 -11.013 1.00 78.12 103 GLY A CA 1
ATOM 780 C C . GLY A 1 103 ? -2.675 -9.493 -11.938 1.00 78.12 103 GLY A C 1
ATOM 781 O O . GLY A 1 103 ? -2.534 -9.246 -13.131 1.00 78.12 103 GLY A O 1
ATOM 782 N N . GLU A 1 104 ? -3.856 -9.857 -11.425 1.00 81.44 104 GLU A N 1
ATOM 783 C CA . GLU A 1 104 ? -5.068 -10.050 -12.241 1.00 81.44 104 GLU A CA 1
ATOM 784 C C . GLU A 1 104 ? -5.573 -8.742 -12.867 1.00 81.44 104 GLU A C 1
ATOM 786 O O . GLU A 1 104 ? -6.108 -8.736 -13.971 1.00 81.44 104 GLU A O 1
ATOM 791 N N . ILE A 1 105 ? -5.346 -7.613 -12.193 1.00 80.19 105 ILE A N 1
ATOM 792 C CA . ILE A 1 105 ? -5.715 -6.280 -12.694 1.00 80.19 105 ILE A CA 1
ATOM 793 C C . ILE A 1 105 ? -4.681 -5.771 -13.722 1.00 80.19 105 ILE A C 1
ATOM 795 O O . ILE A 1 105 ? -4.964 -4.861 -14.500 1.00 80.19 105 ILE A O 1
ATOM 799 N N . GLY A 1 106 ? -3.490 -6.376 -13.753 1.00 81.19 106 GLY A N 1
ATOM 800 C CA . GLY A 1 106 ? -2.413 -6.069 -14.691 1.00 81.19 106 GLY A CA 1
ATOM 801 C C . GLY A 1 106 ? -1.144 -5.532 -14.028 1.00 81.19 106 GLY A C 1
ATOM 802 O O . GLY A 1 106 ? -1.075 -5.313 -12.815 1.00 81.19 106 GLY A O 1
ATOM 803 N N . ALA A 1 107 ? -0.118 -5.331 -14.856 1.00 82.75 107 ALA A N 1
ATOM 804 C CA . ALA A 1 107 ? 1.145 -4.715 -14.473 1.00 82.75 107 ALA A CA 1
ATOM 805 C C . ALA A 1 107 ? 1.290 -3.361 -15.175 1.00 82.75 107 ALA A C 1
ATOM 807 O O . ALA A 1 107 ? 1.186 -3.281 -16.398 1.00 82.75 107 ALA A O 1
ATOM 808 N N . ALA A 1 108 ? 1.531 -2.300 -14.409 1.00 82.00 108 ALA A N 1
ATOM 809 C CA . ALA A 1 108 ? 1.639 -0.944 -14.935 1.00 82.00 108 ALA A CA 1
ATOM 810 C C . ALA A 1 108 ? 2.862 -0.215 -14.370 1.00 82.00 108 ALA A C 1
ATOM 812 O O . ALA A 1 108 ? 3.341 -0.500 -13.273 1.00 82.00 108 ALA A O 1
ATOM 813 N N . ARG A 1 109 ? 3.368 0.766 -15.125 1.00 84.00 109 ARG A N 1
ATOM 814 C CA . ARG A 1 109 ? 4.441 1.667 -14.662 1.00 84.00 109 ARG A CA 1
ATOM 815 C C . ARG A 1 109 ? 3.937 2.683 -13.636 1.00 84.00 109 ARG A C 1
ATOM 817 O O . ARG A 1 109 ? 4.712 3.142 -12.805 1.00 84.00 109 ARG A O 1
ATOM 824 N N . ASN A 1 110 ? 2.641 2.988 -13.683 1.00 85.19 110 ASN A N 1
ATOM 825 C CA . ASN A 1 110 ? 1.951 3.849 -12.736 1.00 85.19 110 ASN A CA 1
ATOM 826 C C . ASN A 1 110 ? 0.764 3.086 -12.142 1.00 85.19 110 ASN A C 1
ATOM 828 O O . ASN A 1 110 ? -0.019 2.483 -12.873 1.00 85.19 110 ASN A O 1
ATOM 832 N N . LYS A 1 111 ? 0.625 3.125 -10.821 1.00 87.50 111 LYS A N 1
ATOM 833 C CA . LYS A 1 111 ? -0.463 2.512 -10.071 1.00 87.50 111 LYS A CA 1
ATOM 834 C C . LYS A 1 111 ? -1.071 3.493 -9.078 1.00 87.50 111 LYS A C 1
ATOM 836 O O . LYS A 1 111 ? -0.373 4.302 -8.466 1.00 87.50 111 LYS A O 1
ATOM 841 N N . LEU A 1 112 ? -2.377 3.364 -8.886 1.00 88.56 112 LEU A N 1
ATOM 842 C CA . LEU A 1 112 ? -3.124 4.058 -7.850 1.00 88.56 112 LEU A CA 1
ATOM 843 C C . LEU A 1 112 ? -4.142 3.088 -7.250 1.00 88.56 112 LEU A C 1
ATOM 845 O O . LEU A 1 112 ? -5.049 2.620 -7.937 1.00 88.56 112 LEU A O 1
ATOM 849 N N . GLU A 1 113 ? -3.988 2.803 -5.965 1.00 87.44 113 GLU A N 1
ATOM 850 C CA . GLU A 1 113 ? -4.877 1.959 -5.175 1.00 87.44 113 GLU A CA 1
ATOM 851 C C . GLU A 1 113 ? -5.469 2.802 -4.048 1.00 87.44 113 GLU A C 1
ATOM 853 O O . GLU A 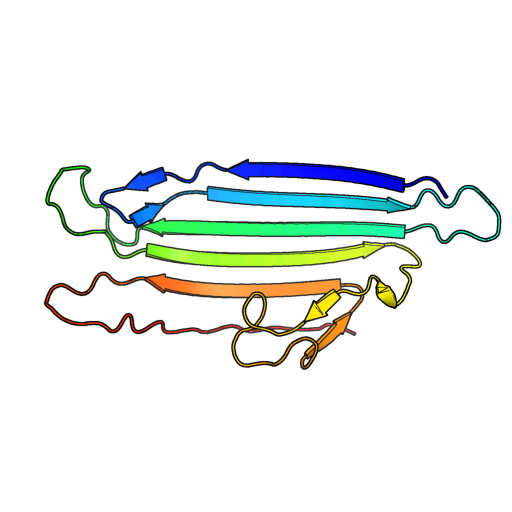1 113 ? -4.745 3.478 -3.315 1.00 87.44 113 GLU A O 1
ATOM 858 N N . LEU A 1 114 ? -6.789 2.751 -3.901 1.00 88.75 114 LEU A N 1
ATOM 859 C CA . LEU A 1 114 ? -7.519 3.416 -2.828 1.00 88.75 114 LEU A CA 1
ATOM 860 C C . LEU A 1 114 ? -8.398 2.381 -2.129 1.00 88.75 114 LEU A C 1
ATOM 862 O O . LEU A 1 114 ? -9.133 1.635 -2.782 1.00 88.75 114 LEU A O 1
ATOM 866 N N . ALA A 1 115 ? -8.331 2.348 -0.805 1.00 87.12 115 ALA A N 1
ATOM 867 C CA . ALA A 1 115 ? -9.128 1.479 0.039 1.00 87.12 115 ALA A CA 1
ATOM 868 C C . ALA A 1 115 ? -9.660 2.256 1.246 1.00 87.12 115 ALA A C 1
ATOM 870 O O . ALA A 1 115 ? -8.967 3.083 1.837 1.00 87.12 115 ALA A O 1
ATOM 871 N N . ALA A 1 116 ? -10.903 1.968 1.607 1.00 87.19 116 ALA A N 1
ATOM 872 C CA . ALA A 1 116 ? -11.530 2.441 2.828 1.00 87.19 116 ALA A CA 1
ATOM 873 C C . ALA A 1 116 ? -12.072 1.223 3.580 1.00 87.19 116 ALA A C 1
ATOM 875 O O . ALA A 1 116 ? -12.812 0.421 3.008 1.00 87.19 116 ALA A O 1
ATOM 876 N N . GLU A 1 117 ? -11.692 1.078 4.845 1.00 84.81 117 GLU A N 1
ATOM 877 C CA . GLU A 1 117 ? -12.181 0.041 5.749 1.00 84.81 117 GLU A CA 1
ATOM 878 C C . GLU A 1 117 ? -12.860 0.700 6.949 1.00 84.81 117 GLU A C 1
ATOM 880 O O . GLU A 1 117 ? -12.344 1.664 7.510 1.00 84.81 117 GLU A O 1
ATOM 885 N N . ILE A 1 118 ? -13.993 0.162 7.391 1.00 84.56 118 ILE A N 1
ATOM 886 C CA . ILE A 1 118 ? -14.646 0.589 8.632 1.00 84.56 118 ILE A CA 1
ATOM 887 C C . ILE A 1 118 ? -14.500 -0.540 9.645 1.00 84.56 118 ILE A C 1
ATOM 889 O O . ILE A 1 118 ? -14.977 -1.648 9.414 1.00 84.56 118 ILE A O 1
ATOM 893 N N . ARG A 1 119 ? -13.864 -0.254 10.780 1.00 82.12 119 ARG A N 1
ATOM 894 C CA . ARG A 1 119 ? -13.698 -1.194 11.891 1.00 82.12 119 ARG A CA 1
ATOM 895 C C . ARG A 1 119 ? -14.682 -0.836 12.993 1.00 82.12 119 ARG A C 1
ATOM 897 O O . ARG A 1 119 ? -14.536 0.203 13.634 1.00 82.12 119 ARG A O 1
ATOM 904 N N . VAL A 1 120 ? -15.682 -1.690 13.208 1.00 78.31 120 VAL A N 1
ATOM 905 C CA . VAL A 1 120 ? -16.696 -1.521 14.259 1.00 78.31 120 VAL A CA 1
ATOM 906 C C . VAL A 1 120 ? -16.451 -2.544 15.373 1.00 78.31 120 VAL A C 1
ATOM 908 O O . VAL A 1 120 ? -16.427 -3.742 15.093 1.00 78.31 120 VAL A O 1
ATOM 911 N N . PRO A 1 121 ? -16.292 -2.116 16.636 1.00 66.88 121 PRO A N 1
ATOM 912 C CA . PRO A 1 121 ? -16.144 -3.039 17.751 1.00 66.88 121 PRO A CA 1
ATOM 913 C C . PRO A 1 121 ? -17.499 -3.649 18.112 1.00 66.88 121 PRO A C 1
ATOM 915 O O . PRO A 1 121 ? -18.412 -2.957 18.563 1.00 66.88 121 PRO A O 1
ATOM 918 N N . VAL A 1 122 ? -17.631 -4.962 17.928 1.00 67.69 122 VAL A N 1
ATOM 919 C CA . VAL A 1 122 ? -18.838 -5.710 18.295 1.00 67.69 122 VAL A CA 1
ATOM 920 C C . VAL A 1 122 ? -18.759 -6.066 19.782 1.00 67.69 122 VAL A C 1
ATOM 922 O O . VAL A 1 122 ? -17.858 -6.785 20.212 1.00 67.69 122 VAL A O 1
ATOM 925 N N . LYS A 1 123 ? -19.687 -5.544 20.595 1.00 54.97 123 LYS A N 1
ATOM 926 C CA . LYS A 1 123 ? -19.870 -5.995 21.982 1.00 54.97 123 LYS A CA 1
ATOM 927 C C . LYS A 1 123 ? -20.707 -7.270 21.961 1.00 54.97 123 LYS A C 1
ATOM 929 O O . LYS A 1 123 ? -21.826 -7.225 21.457 1.00 54.97 123 LYS A O 1
ATOM 934 N N . SER A 1 124 ? -20.190 -8.325 22.593 1.00 35.22 124 SER A N 1
ATOM 935 C CA . SER A 1 124 ? -20.767 -9.668 22.827 1.00 35.22 124 SER A CA 1
ATOM 936 C C . SER A 1 124 ? -20.110 -10.768 21.990 1.00 35.22 124 SER A C 1
ATOM 938 O O . SER A 1 124 ? -20.195 -10.764 20.772 1.00 35.22 124 SER A O 1
ATOM 940 N N . ALA A 1 125 ? -19.446 -11.671 22.718 1.00 39.78 125 ALA A N 1
ATOM 941 C CA . ALA A 1 125 ? -19.216 -13.093 22.466 1.00 39.78 125 ALA A CA 1
ATOM 942 C C . ALA A 1 125 ? -19.229 -13.610 21.011 1.00 39.78 125 ALA A C 1
ATOM 944 O O . ALA A 1 125 ? -20.236 -13.554 20.320 1.00 39.78 125 ALA A O 1
ATOM 945 N N . PHE A 1 126 ? -18.134 -14.291 20.660 1.00 36.00 126 PHE A N 1
ATOM 946 C CA . PHE A 1 126 ? -17.931 -15.094 19.450 1.00 36.00 126 PHE A CA 1
ATOM 947 C C . PHE A 1 126 ? -17.747 -14.319 18.136 1.00 36.00 126 PHE A C 1
ATOM 949 O O . PHE A 1 126 ? -18.681 -13.849 17.503 1.00 36.00 126 PHE A O 1
ATOM 956 N N . VAL A 1 127 ? -16.473 -14.259 17.732 1.00 47.44 127 VAL A N 1
ATOM 957 C CA . VAL A 1 127 ? -15.964 -14.400 16.357 1.00 47.44 127 VAL A CA 1
ATOM 958 C C . VAL A 1 127 ? -16.964 -14.046 15.251 1.00 47.44 127 VAL A C 1
ATOM 960 O O . VAL A 1 127 ? -17.728 -14.893 14.809 1.00 47.44 127 VAL A O 1
ATOM 963 N N . SER A 1 128 ? -16.881 -12.814 14.749 1.00 33.78 128 SER A N 1
ATOM 964 C CA . SER A 1 128 ? -16.865 -12.512 13.309 1.00 33.78 128 SER A CA 1
ATOM 965 C C . SER A 1 128 ? -16.781 -10.993 13.126 1.00 33.78 128 SER A C 1
ATOM 967 O O . SER A 1 128 ? -17.796 -10.300 13.179 1.00 33.78 128 SER A O 1
ATOM 969 N N . SER A 1 129 ? -15.577 -10.459 12.881 1.00 35.62 129 SER A N 1
ATOM 970 C CA . SER A 1 129 ? -15.444 -9.106 12.316 1.00 35.62 129 SER A CA 1
ATOM 971 C C . SER A 1 129 ? -16.050 -9.135 10.917 1.00 35.62 129 SER A C 1
ATOM 973 O O . SER A 1 129 ? -15.664 -9.968 10.097 1.00 35.62 129 SER A O 1
ATOM 975 N N . LYS A 1 130 ? -17.053 -8.295 10.659 1.00 38.69 130 LYS A N 1
ATOM 976 C CA . LYS A 1 130 ? -17.672 -8.165 9.338 1.00 38.69 130 LYS A CA 1
ATOM 977 C C . LYS A 1 130 ? -17.123 -6.896 8.701 1.00 38.69 130 LYS A C 1
ATOM 979 O O . LYS A 1 130 ? -17.589 -5.797 8.993 1.00 38.69 130 LYS A O 1
ATOM 984 N N . ASP A 1 131 ? -16.111 -7.069 7.865 1.00 40.91 131 ASP A N 1
ATOM 985 C CA . ASP A 1 131 ? -15.443 -5.972 7.181 1.00 40.91 131 ASP A CA 1
ATOM 986 C C . ASP A 1 131 ? -16.192 -5.669 5.864 1.00 40.91 131 ASP A C 1
ATOM 988 O O . ASP A 1 131 ? -16.266 -6.516 4.971 1.00 40.91 131 ASP A O 1
ATOM 992 N N . TYR A 1 132 ? -16.789 -4.477 5.743 1.00 43.12 132 TYR A N 1
ATOM 993 C CA . TYR A 1 132 ? -17.410 -4.003 4.498 1.00 43.12 132 TYR A CA 1
ATOM 994 C C . TYR A 1 132 ? -16.396 -3.165 3.708 1.00 43.12 132 TYR A C 1
ATOM 996 O O . TYR A 1 132 ? -15.886 -2.168 4.218 1.00 43.12 132 TYR A O 1
ATOM 1004 N N . TYR A 1 133 ? -16.117 -3.567 2.463 1.00 44.50 133 TYR A N 1
ATOM 1005 C CA . TYR A 1 133 ? -15.087 -2.974 1.605 1.00 44.50 133 TYR A CA 1
ATOM 1006 C C . TYR A 1 133 ? -15.682 -2.400 0.320 1.00 44.50 133 TYR A C 1
ATOM 1008 O O . TYR A 1 133 ? -16.394 -3.091 -0.405 1.00 44.50 133 TYR A O 1
ATOM 1016 N N . ILE A 1 134 ? -15.324 -1.158 -0.003 1.00 44.91 134 ILE A N 1
ATOM 1017 C CA . ILE A 1 134 ? -15.539 -0.565 -1.326 1.00 44.91 134 ILE A CA 1
ATOM 1018 C C . ILE A 1 134 ? -14.176 -0.059 -1.804 1.00 44.91 134 ILE A C 1
ATOM 1020 O O . ILE A 1 134 ? -13.695 0.972 -1.339 1.00 44.91 134 ILE A O 1
ATOM 1024 N N . SER A 1 135 ? -13.536 -0.793 -2.717 1.00 39.34 135 SER A N 1
ATOM 1025 C CA . SER A 1 135 ? -12.323 -0.356 -3.416 1.00 39.34 135 SER A CA 1
ATOM 1026 C C . SER A 1 135 ? -12.660 -0.084 -4.885 1.00 39.34 135 SER A C 1
ATOM 1028 O O . SER A 1 135 ? -13.268 -0.903 -5.571 1.00 39.34 135 SER A O 1
ATOM 1030 N N . ARG A 1 136 ? -12.302 1.105 -5.381 1.00 45.97 136 ARG A N 1
ATOM 1031 C CA . ARG A 1 136 ? -12.351 1.442 -6.812 1.00 45.97 136 ARG A CA 1
ATOM 1032 C C . ARG A 1 136 ? -10.923 1.685 -7.287 1.00 45.97 136 ARG A C 1
ATOM 1034 O O . ARG A 1 136 ? -10.308 2.669 -6.889 1.00 45.97 136 ARG A O 1
ATOM 1041 N N . GLY A 1 137 ? -10.412 0.797 -8.137 1.00 40.53 137 GLY A N 1
ATOM 1042 C CA . GLY A 1 137 ? -9.179 1.008 -8.894 1.00 40.53 137 GLY A CA 1
ATOM 1043 C C . GLY A 1 137 ? -9.495 1.613 -10.260 1.00 40.53 137 GLY A C 1
ATOM 1044 O O . GLY A 1 137 ? -10.446 1.190 -10.915 1.00 40.53 137 GLY A O 1
ATOM 1045 N N . LYS A 1 138 ? -8.718 2.608 -10.694 1.00 41.75 138 LYS A N 1
ATOM 1046 C CA . LYS A 1 138 ? -8.747 3.126 -12.068 1.00 41.75 138 LYS A CA 1
ATOM 1047 C C . LYS A 1 138 ? -7.321 3.076 -12.609 1.00 41.75 138 LYS A C 1
ATOM 1049 O O . LYS A 1 138 ? -6.457 3.781 -12.095 1.00 41.75 138 LYS A O 1
ATOM 1054 N N . SER A 1 139 ? -7.075 2.224 -13.603 1.00 34.62 139 SER A N 1
ATOM 1055 C CA . SER A 1 139 ? -5.832 2.223 -14.377 1.00 34.62 139 SER A CA 1
ATOM 1056 C C . SER A 1 139 ? -5.984 3.182 -15.558 1.00 34.62 139 SER A C 1
ATOM 1058 O O . SER A 1 139 ? -7.044 3.246 -16.182 1.00 34.62 139 SER A O 1
ATOM 1060 N N . SER A 1 140 ? -4.950 3.972 -15.836 1.00 39.41 140 SER A N 1
ATOM 1061 C CA . SER A 1 140 ? -4.853 4.744 -17.075 1.00 39.41 140 SER A CA 1
ATOM 1062 C C . SER A 1 140 ? -3.675 4.176 -17.855 1.00 39.41 140 SER A C 1
ATOM 1064 O O . SER A 1 140 ? -2.568 4.125 -17.315 1.00 39.41 140 SER A O 1
ATOM 1066 N N . PHE A 1 141 ? -3.973 3.681 -19.057 1.00 37.34 141 PHE A N 1
ATOM 1067 C CA . PHE A 1 141 ? -3.007 3.189 -20.038 1.00 37.34 141 PHE A CA 1
ATOM 1068 C C . PHE A 1 141 ? -2.185 4.338 -20.620 1.00 37.34 141 PHE A C 1
ATOM 1070 O O . PHE A 1 141 ? -2.751 5.452 -20.739 1.00 37.34 141 PHE A O 1
#

Secondary structure (DSSP, 8-state):
--EEEEEEEEEEEEEETTEEEEEEEEEEEEEE---STT---EEEEEEEEEEEEESS-----TTPPPPPEEEEEEEEEEEEE---GGGSEEE-STTSSTTS-TTTTEEESSEEEEEEEEE----SSS------B--------

Organism: NCBI:txid112253

Foldseek 3Di:
DDKDKDKDWDDPWDAAQNDIADWIKIKIWMFDPQPDPPTWTKIKIKIKIKGWAFPDDDDRDDPDDDTKTKIKIKIKIAMDTDDDQVPFDAADDDVHDPPGHTNRVHTHRIFIWIWIWIFDDDPDDDDDGDIDIDIDTDDDD